Protein AF-A0A0G4I8R3-F1 (afdb_monomer)

Secondary structure (DSSP, 8-state):
---HHHHHHHHHHHHTTSS-HHHHHHHHHHHS-HHHHHHHHHH--SSHHHHHHHHHHHHHHHHHTTS------------------------PPP-------------------

Sequence (113 aa):
MESFGDAFLDLAEEIKDTSTPADLIHIFKKAIPDPICLEVNKKAPSTLEEAVEAACITAETLEGRGGNRKRHAQTGGSRPNGKHQGGSNSDGPVPMQLDAVCSLSSKERAELI

Structure (mmCIF, N/CA/C/O backbone):
data_AF-A0A0G4I8R3-F1
#
_entry.id   AF-A0A0G4I8R3-F1
#
loop_
_atom_site.group_PDB
_atom_site.id
_atom_site.type_symbol
_atom_site.label_atom_id
_atom_site.label_alt_id
_atom_site.label_comp_id
_atom_site.label_asym_id
_atom_site.label_entity_id
_atom_site.label_seq_id
_atom_site.pdbx_PDB_ins_code
_atom_site.Cartn_x
_atom_site.Cartn_y
_atom_site.Cartn_z
_atom_site.occupancy
_atom_site.B_iso_or_equiv
_atom_site.auth_seq_id
_atom_site.auth_comp_id
_atom_site.auth_asym_id
_atom_site.auth_atom_id
_atom_site.pdbx_PDB_model_num
ATOM 1 N N . MET A 1 1 ? 2.948 14.4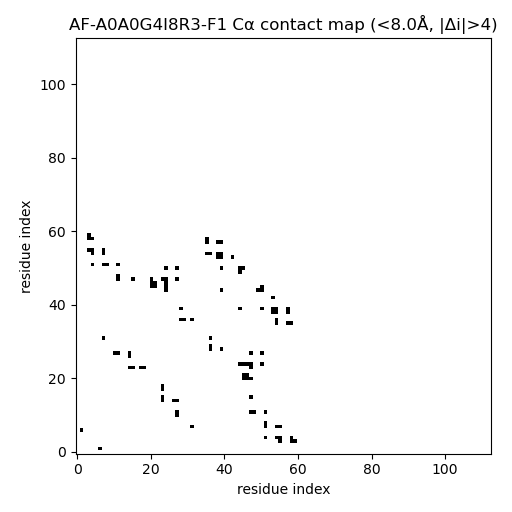38 -15.466 1.00 54.66 1 MET A N 1
ATOM 2 C CA . MET A 1 1 ? 2.972 12.967 -15.423 1.00 54.66 1 MET A CA 1
ATOM 3 C C . MET A 1 1 ? 2.308 12.631 -14.116 1.00 54.66 1 MET A C 1
ATOM 5 O O . MET A 1 1 ? 2.788 13.112 -13.101 1.00 54.66 1 MET A O 1
ATOM 9 N N . GLU A 1 2 ? 1.144 12.003 -14.182 1.00 57.19 2 GLU A N 1
ATOM 10 C CA . GLU A 1 2 ? 0.412 11.541 -13.001 1.00 57.19 2 GLU A CA 1
ATOM 11 C C . GLU A 1 2 ? 1.289 10.484 -12.328 1.00 57.19 2 GLU A C 1
ATOM 13 O O . GLU A 1 2 ? 1.806 9.597 -13.018 1.00 57.19 2 GLU A O 1
ATOM 18 N N . SER A 1 3 ? 1.595 10.665 -11.045 1.00 66.25 3 SER A N 1
ATOM 19 C CA . SER A 1 3 ? 2.437 9.709 -10.331 1.00 66.25 3 SER A CA 1
ATOM 20 C C . SER A 1 3 ? 1.588 8.501 -9.944 1.00 66.25 3 SER A C 1
ATOM 22 O O . SER A 1 3 ? 0.395 8.640 -9.679 1.00 66.25 3 SER A O 1
ATOM 24 N N . PHE A 1 4 ? 2.181 7.306 -9.866 1.00 69.19 4 PHE A N 1
ATOM 25 C CA . PHE A 1 4 ? 1.460 6.151 -9.314 1.00 69.19 4 PHE A CA 1
ATOM 26 C C . PHE A 1 4 ? 0.964 6.412 -7.881 1.00 69.19 4 PHE A C 1
ATOM 28 O O . PHE A 1 4 ? -0.017 5.805 -7.465 1.00 69.19 4 PHE A O 1
ATOM 35 N N . GLY A 1 5 ? 1.608 7.332 -7.154 1.00 74.25 5 GLY A N 1
ATOM 36 C CA . GLY A 1 5 ? 1.173 7.764 -5.830 1.00 74.25 5 GLY A CA 1
ATOM 37 C C . GLY A 1 5 ? -0.182 8.470 -5.827 1.00 74.25 5 GLY A C 1
ATOM 38 O O . GLY A 1 5 ? -0.995 8.179 -4.954 1.00 74.25 5 GLY A O 1
ATOM 39 N N . ASP A 1 6 ? -0.466 9.313 -6.823 1.00 83.62 6 ASP A N 1
ATOM 40 C CA . ASP A 1 6 ? -1.739 10.047 -6.900 1.00 83.62 6 ASP A CA 1
ATOM 41 C C . ASP A 1 6 ? -2.924 9.076 -7.035 1.00 83.62 6 ASP A C 1
ATOM 43 O O . ASP A 1 6 ? -3.905 9.179 -6.304 1.00 83.62 6 ASP A O 1
ATOM 47 N N . ALA A 1 7 ? -2.777 8.031 -7.855 1.00 87.56 7 ALA A N 1
ATOM 48 C CA . ALA A 1 7 ? -3.808 7.004 -8.015 1.00 87.56 7 ALA A CA 1
ATOM 49 C C . ALA A 1 7 ? -4.064 6.185 -6.732 1.00 87.56 7 ALA A C 1
ATOM 51 O O . ALA A 1 7 ? -5.183 5.724 -6.499 1.00 87.56 7 ALA A O 1
ATOM 52 N N . PHE A 1 8 ? -3.044 5.980 -5.889 1.00 90.56 8 PHE A N 1
ATOM 53 C CA . PHE A 1 8 ? -3.232 5.311 -4.597 1.00 90.56 8 PHE A CA 1
ATOM 54 C C . PHE A 1 8 ? -3.899 6.220 -3.566 1.00 90.56 8 PHE A C 1
ATOM 56 O O . PHE A 1 8 ? -4.674 5.722 -2.749 1.00 90.56 8 PHE A O 1
ATOM 63 N N . LEU A 1 9 ? -3.618 7.525 -3.608 1.00 91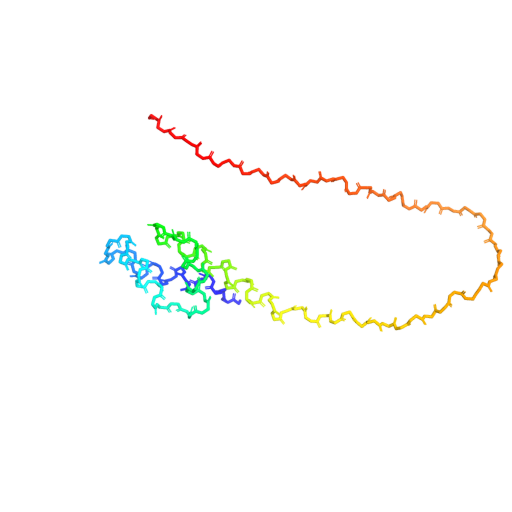.12 9 LEU A N 1
ATOM 64 C CA . LEU A 1 9 ? -4.267 8.519 -2.754 1.00 91.12 9 LEU A CA 1
ATOM 65 C C . LEU A 1 9 ? -5.749 8.664 -3.100 1.00 91.12 9 LEU A C 1
ATOM 67 O O . LEU A 1 9 ? -6.574 8.629 -2.190 1.00 91.12 9 LEU A O 1
ATOM 71 N N . ASP A 1 10 ? -6.090 8.717 -4.388 1.00 91.62 10 ASP A N 1
ATOM 72 C CA . ASP A 1 10 ? -7.482 8.764 -4.849 1.00 91.62 10 AS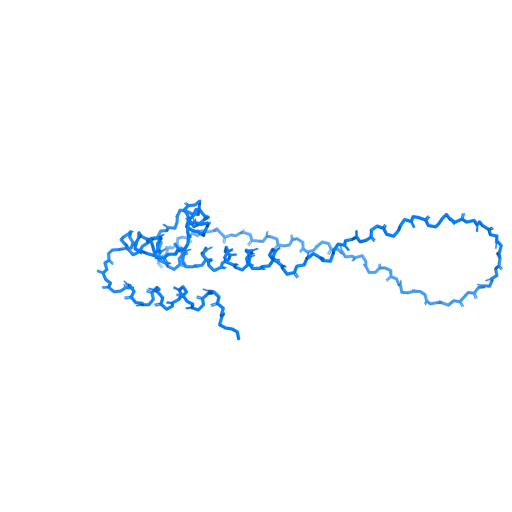P A CA 1
ATOM 73 C C . ASP A 1 10 ? -8.262 7.522 -4.395 1.00 91.62 10 ASP A C 1
ATOM 75 O O . ASP A 1 10 ? -9.356 7.627 -3.840 1.00 91.62 10 ASP A O 1
ATOM 79 N N . LEU A 1 11 ? -7.665 6.333 -4.547 1.00 90.81 11 LEU A N 1
ATOM 80 C CA . LEU A 1 11 ? -8.251 5.083 -4.061 1.00 90.81 11 LEU A CA 1
ATOM 81 C C . LEU A 1 11 ? -8.439 5.097 -2.538 1.00 90.81 11 LEU A C 1
ATOM 83 O O . LEU A 1 11 ? -9.461 4.634 -2.035 1.00 90.81 11 LEU A O 1
ATOM 87 N N . ALA A 1 12 ? -7.450 5.593 -1.793 1.00 91.12 12 ALA A N 1
ATOM 88 C CA . ALA A 1 12 ? -7.537 5.687 -0.343 1.00 91.12 12 ALA A CA 1
ATOM 89 C C . ALA A 1 12 ? -8.647 6.652 0.088 1.00 91.12 12 ALA A C 1
ATOM 91 O O . ALA A 1 12 ? -9.385 6.355 1.027 1.00 91.12 12 ALA A O 1
ATOM 92 N N . GLU A 1 13 ? -8.799 7.770 -0.620 1.00 91.81 13 GLU A N 1
ATOM 93 C CA . GLU A 1 13 ? -9.870 8.729 -0.395 1.00 91.81 13 GLU A CA 1
ATOM 94 C C . GLU A 1 13 ? -11.253 8.149 -0.714 1.00 91.81 13 GLU A C 1
ATOM 96 O O . GLU A 1 13 ? -12.190 8.384 0.048 1.00 91.81 13 GLU A O 1
ATOM 101 N N . GLU A 1 14 ? -11.381 7.349 -1.773 1.00 91.50 14 GLU A N 1
ATOM 102 C CA . GLU A 1 14 ? -12.639 6.688 -2.130 1.00 91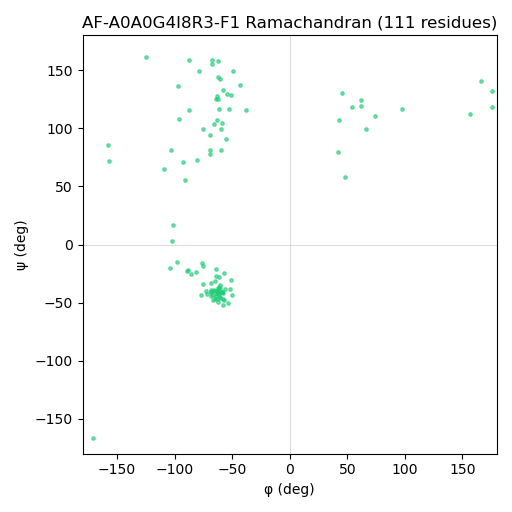.50 14 GLU A CA 1
ATOM 103 C C . GLU A 1 14 ? -13.110 5.723 -1.031 1.00 91.50 14 GLU A C 1
ATOM 105 O O . GLU A 1 14 ? -14.306 5.626 -0.748 1.00 91.50 14 GLU A O 1
ATOM 110 N N . ILE A 1 15 ? -12.174 5.025 -0.379 1.00 90.31 15 ILE A N 1
ATOM 111 C CA . ILE A 1 15 ? -12.515 3.978 0.589 1.00 90.31 15 ILE A CA 1
ATOM 112 C C . ILE A 1 15 ? -12.484 4.443 2.049 1.00 90.31 15 ILE A C 1
ATOM 114 O O . ILE A 1 15 ? -13.044 3.732 2.881 1.00 90.31 15 ILE A O 1
ATOM 118 N N . LYS A 1 16 ? -11.889 5.601 2.384 1.00 85.38 16 LYS A N 1
ATOM 119 C CA . LYS A 1 16 ? -11.575 6.031 3.771 1.00 85.38 16 LYS A CA 1
ATOM 120 C C . LYS A 1 16 ? -12.741 5.967 4.767 1.00 85.38 16 LYS A C 1
ATOM 122 O O . LYS A 1 16 ? -12.508 5.703 5.942 1.00 85.38 16 LYS A O 1
ATOM 127 N N . ASP A 1 17 ? -13.976 6.154 4.302 1.00 82.44 17 ASP A N 1
ATOM 128 C CA . ASP A 1 17 ? -15.177 6.231 5.148 1.00 82.44 17 ASP A CA 1
ATOM 129 C C . ASP A 1 17 ? -16.013 4.939 5.152 1.00 82.44 17 ASP A C 1
ATOM 131 O O . ASP A 1 17 ? -17.093 4.879 5.741 1.00 82.44 17 ASP A O 1
ATOM 135 N N . THR A 1 18 ? -15.546 3.892 4.467 1.00 76.44 18 THR A N 1
ATOM 136 C CA . THR A 1 18 ? -16.387 2.724 4.178 1.00 76.44 18 THR A CA 1
ATOM 137 C C . THR A 1 18 ? -16.401 1.675 5.287 1.00 76.44 18 THR A C 1
ATOM 139 O O . THR A 1 18 ? -17.378 0.928 5.365 1.00 76.44 18 THR A O 1
A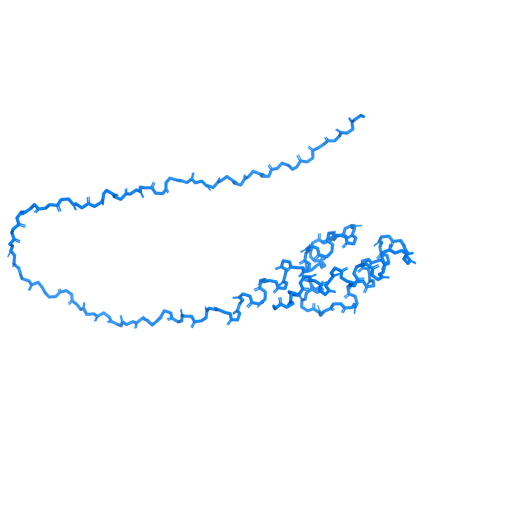TOM 142 N N . SER A 1 19 ? -15.362 1.575 6.134 1.00 83.38 19 SER A N 1
ATOM 143 C CA . SER A 1 19 ? -15.265 0.474 7.107 1.00 83.38 19 SER A CA 1
ATOM 144 C C . SER A 1 19 ? -14.144 0.612 8.160 1.00 83.38 19 SER A C 1
ATOM 146 O O . SER A 1 19 ? -13.558 1.675 8.355 1.00 83.38 19 SER A O 1
ATOM 148 N N . THR A 1 20 ? -13.850 -0.487 8.868 1.00 91.50 20 THR A N 1
ATOM 149 C CA . THR A 1 20 ? -12.761 -0.596 9.853 1.00 91.50 20 THR A CA 1
ATOM 150 C C . THR A 1 20 ? -11.370 -0.518 9.204 1.00 91.50 20 THR A C 1
ATOM 152 O O . THR A 1 20 ? -11.223 -0.916 8.049 1.00 91.50 20 THR A O 1
ATOM 155 N N . PRO A 1 21 ? -10.308 -0.112 9.932 1.00 90.31 21 PRO A N 1
ATOM 156 C CA . PRO A 1 21 ? -8.953 -0.023 9.373 1.00 90.31 21 PRO A CA 1
ATOM 157 C C . PRO A 1 21 ? -8.470 -1.304 8.676 1.00 90.31 21 PRO A C 1
ATOM 159 O O . PRO A 1 21 ? -7.845 -1.239 7.620 1.00 90.31 21 PRO A O 1
ATOM 162 N N . ALA A 1 22 ? -8.805 -2.478 9.221 1.00 91.94 22 ALA A N 1
ATOM 163 C CA . ALA A 1 22 ? -8.441 -3.764 8.628 1.00 91.94 22 ALA A CA 1
ATOM 164 C C . ALA A 1 22 ? -9.153 -4.018 7.289 1.00 91.94 22 ALA A C 1
ATOM 166 O O . ALA A 1 22 ? -8.536 -4.513 6.343 1.00 91.94 22 ALA A O 1
ATOM 167 N N . ASP A 1 23 ? -10.430 -3.649 7.197 1.00 93.12 23 ASP A N 1
ATOM 168 C CA . ASP A 1 23 ? -11.205 -3.765 5.963 1.00 93.12 23 ASP A CA 1
ATOM 169 C C . ASP A 1 23 ? -10.702 -2.782 4.906 1.00 93.12 23 ASP A C 1
ATOM 171 O O . ASP A 1 23 ? -10.548 -3.165 3.749 1.00 93.12 23 ASP A O 1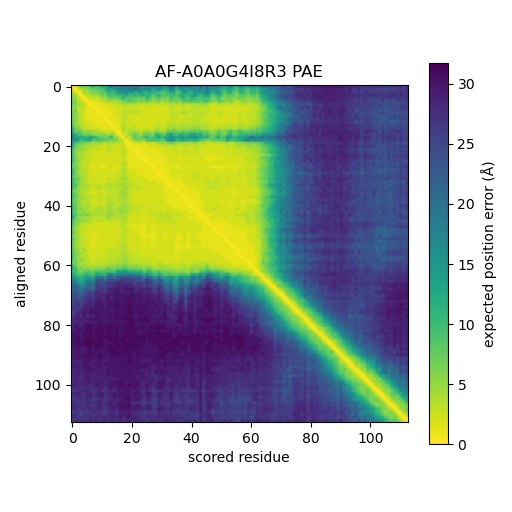
ATOM 175 N N . LEU A 1 24 ? -10.371 -1.547 5.302 1.00 94.00 24 LEU A N 1
ATOM 176 C CA . LEU A 1 24 ? -9.785 -0.544 4.409 1.00 94.00 24 LEU A CA 1
ATOM 177 C C . LEU A 1 24 ? -8.489 -1.059 3.777 1.00 94.00 24 LEU A C 1
ATOM 179 O O . LEU A 1 24 ? -8.328 -1.024 2.559 1.00 94.00 24 LEU A O 1
ATOM 183 N N . ILE A 1 25 ? -7.595 -1.623 4.592 1.00 93.81 25 ILE A N 1
ATOM 184 C CA . ILE A 1 25 ? -6.345 -2.231 4.123 1.00 93.81 25 ILE A CA 1
ATOM 185 C C . ILE A 1 25 ? -6.632 -3.423 3.206 1.00 93.81 25 ILE A C 1
ATOM 187 O O . ILE A 1 25 ? -5.957 -3.605 2.192 1.00 93.81 25 ILE A O 1
ATOM 191 N N . HIS A 1 26 ? -7.623 -4.252 3.540 1.00 93.69 26 HIS A N 1
ATOM 192 C CA . HIS A 1 26 ? -8.005 -5.390 2.711 1.00 93.69 26 HIS A CA 1
ATOM 193 C C . HIS A 1 26 ? -8.520 -4.952 1.333 1.00 93.69 26 HIS A C 1
ATOM 195 O O . HIS A 1 26 ? -8.080 -5.499 0.320 1.00 93.69 26 HIS A O 1
ATOM 201 N N . ILE A 1 27 ? -9.409 -3.957 1.289 1.00 94.12 27 ILE A N 1
ATOM 202 C CA . ILE A 1 27 ? -9.962 -3.389 0.055 1.00 94.12 27 ILE A CA 1
ATOM 203 C C . ILE A 1 27 ? -8.840 -2.767 -0.778 1.00 94.12 27 ILE A C 1
ATOM 205 O O . ILE A 1 27 ? -8.685 -3.125 -1.946 1.00 94.12 27 ILE A O 1
ATOM 209 N N . PHE A 1 28 ? -8.002 -1.930 -0.161 1.00 94.31 28 PHE A N 1
ATOM 210 C CA . PHE A 1 28 ? -6.851 -1.308 -0.812 1.00 94.31 28 PHE A CA 1
ATOM 211 C C . PHE A 1 28 ? -5.936 -2.353 -1.465 1.00 94.31 28 PHE A C 1
ATOM 213 O O . PHE A 1 28 ? -5.652 -2.291 -2.659 1.00 94.31 28 PHE A O 1
ATOM 220 N N . LYS A 1 29 ? -5.556 -3.395 -0.716 1.00 92.88 29 LYS A N 1
ATOM 221 C CA . LYS A 1 29 ? -4.703 -4.494 -1.201 1.00 92.88 29 LYS A CA 1
ATOM 222 C C . LYS A 1 29 ? -5.299 -5.284 -2.361 1.00 92.88 29 LYS A C 1
ATOM 224 O O . LYS A 1 29 ? -4.539 -5.876 -3.120 1.00 92.88 29 LYS A O 1
ATOM 229 N N . LYS A 1 30 ? -6.628 -5.342 -2.471 1.00 93.00 30 LYS A N 1
ATOM 230 C CA . LYS A 1 30 ? -7.317 -5.992 -3.594 1.00 93.00 30 LYS A CA 1
ATOM 231 C C . LYS A 1 30 ? -7.408 -5.109 -4.836 1.00 93.00 30 LYS A C 1
ATOM 233 O O . LYS A 1 30 ? -7.593 -5.649 -5.922 1.00 93.00 30 LYS A O 1
ATOM 238 N N . ALA A 1 31 ? -7.333 -3.793 -4.672 1.00 92.31 31 ALA A N 1
ATOM 239 C CA . ALA A 1 31 ? -7.438 -2.831 -5.762 1.00 92.31 31 ALA A CA 1
ATOM 240 C C . ALA A 1 31 ? -6.078 -2.509 -6.411 1.00 92.31 31 ALA A C 1
ATOM 242 O O . ALA A 1 31 ? -6.035 -2.120 -7.576 1.00 92.31 31 ALA A O 1
ATOM 243 N N . ILE A 1 32 ? -4.967 -2.710 -5.694 1.00 92.00 32 ILE A N 1
ATOM 244 C CA . ILE A 1 32 ? -3.611 -2.502 -6.225 1.00 92.00 32 ILE A CA 1
ATOM 245 C C . ILE A 1 32 ? -3.041 -3.751 -6.931 1.00 92.00 32 ILE A C 1
ATOM 247 O O . ILE A 1 32 ? -3.451 -4.874 -6.634 1.00 92.00 32 ILE A O 1
ATOM 251 N N . PRO A 1 33 ? -2.041 -3.595 -7.823 1.00 91.50 33 PRO A N 1
ATOM 252 C CA . PRO A 1 33 ? -1.369 -4.722 -8.473 1.00 91.50 33 PRO A CA 1
ATOM 253 C C . PRO A 1 33 ? -0.676 -5.686 -7.496 1.00 91.50 33 PRO A C 1
ATOM 255 O O . PRO A 1 33 ? -0.004 -5.255 -6.555 1.00 91.50 33 PRO A O 1
ATOM 258 N N . ASP A 1 34 ? -0.724 -6.990 -7.793 1.00 92.44 34 ASP A N 1
ATOM 259 C CA . ASP A 1 34 ? -0.134 -8.055 -6.961 1.00 92.44 34 ASP A CA 1
ATOM 260 C C . ASP A 1 34 ? 1.337 -7.825 -6.557 1.00 92.44 34 ASP A C 1
ATOM 262 O O . ASP A 1 34 ? 1.657 -8.024 -5.382 1.00 92.44 34 ASP A O 1
ATOM 266 N N . PRO A 1 35 ? 2.253 -7.377 -7.447 1.00 90.31 35 PRO A N 1
ATOM 267 C CA . PRO A 1 35 ? 3.644 -7.131 -7.059 1.00 90.31 35 PRO A CA 1
ATOM 268 C C . PRO A 1 35 ? 3.780 -6.075 -5.958 1.00 90.31 35 PRO A C 1
ATOM 270 O O . PRO A 1 35 ? 4.643 -6.197 -5.093 1.00 90.31 35 PRO A O 1
ATOM 273 N N . ILE A 1 36 ? 2.908 -5.066 -5.970 1.00 91.56 36 ILE A N 1
ATOM 274 C CA . ILE A 1 36 ? 2.875 -4.001 -4.966 1.00 91.56 36 ILE A CA 1
ATOM 275 C C . ILE A 1 36 ? 2.212 -4.530 -3.692 1.00 91.56 36 ILE A C 1
ATOM 277 O O . ILE A 1 36 ? 2.746 -4.358 -2.598 1.00 91.56 36 ILE A O 1
ATOM 281 N N . CYS A 1 37 ? 1.109 -5.272 -3.828 1.00 94.25 37 CYS A N 1
ATOM 282 C CA . CYS A 1 37 ? 0.416 -5.908 -2.709 1.00 94.25 37 CYS A CA 1
ATOM 283 C C . CYS A 1 37 ? 1.333 -6.834 -1.892 1.00 94.25 37 CYS A C 1
ATOM 285 O O . CYS A 1 37 ? 1.257 -6.859 -0.661 1.00 94.25 37 CYS A O 1
ATOM 287 N N . LEU A 1 38 ? 2.232 -7.578 -2.541 1.00 93.81 38 LEU A N 1
ATOM 288 C CA . LEU A 1 38 ? 3.207 -8.432 -1.857 1.00 93.81 38 LEU A CA 1
ATOM 289 C C . LEU A 1 38 ? 4.184 -7.635 -0.984 1.00 93.81 38 LEU A C 1
ATOM 291 O O . LEU A 1 38 ? 4.468 -8.053 0.139 1.00 93.81 38 LEU A O 1
ATOM 295 N N . GLU A 1 39 ? 4.685 -6.498 -1.463 1.00 92.00 39 GLU A N 1
ATOM 296 C CA . GLU A 1 39 ? 5.594 -5.651 -0.679 1.00 92.00 39 GLU A CA 1
ATOM 297 C C . GLU A 1 39 ? 4.859 -4.919 0.451 1.00 92.00 39 GLU A C 1
ATOM 299 O O . GLU A 1 39 ? 5.342 -4.904 1.585 1.00 92.00 39 GLU A O 1
ATOM 304 N N . VAL A 1 40 ? 3.645 -4.422 0.192 1.00 92.31 40 VAL A N 1
ATOM 305 C CA . VAL A 1 40 ? 2.770 -3.838 1.224 1.00 92.31 40 VAL A CA 1
ATOM 306 C C . VAL A 1 40 ? 2.472 -4.866 2.324 1.00 92.31 40 VAL A C 1
ATOM 308 O O . VAL A 1 40 ? 2.547 -4.549 3.507 1.00 92.31 40 VAL A O 1
ATOM 311 N N . ASN A 1 41 ? 2.225 -6.134 1.973 1.00 92.19 41 ASN A N 1
ATOM 312 C CA . ASN A 1 41 ? 2.020 -7.211 2.950 1.00 92.19 41 ASN A CA 1
ATOM 313 C C . ASN A 1 41 ? 3.215 -7.419 3.888 1.00 92.19 41 ASN A C 1
ATOM 315 O O . ASN A 1 41 ? 3.018 -7.638 5.081 1.00 92.19 41 ASN A O 1
ATOM 319 N N . LYS A 1 42 ? 4.448 -7.350 3.372 1.00 93.44 42 LYS A N 1
ATOM 320 C CA . LYS A 1 42 ? 5.663 -7.536 4.187 1.00 93.44 42 LYS A CA 1
ATOM 321 C C . LYS A 1 42 ? 5.833 -6.450 5.244 1.00 93.44 42 LYS A C 1
ATOM 323 O O . LYS A 1 42 ? 6.465 -6.702 6.265 1.00 93.44 42 LYS A O 1
ATOM 328 N N . LYS A 1 43 ? 5.294 -5.254 4.996 1.00 90.69 43 LYS A N 1
ATOM 329 C CA . LYS A 1 43 ? 5.311 -4.139 5.949 1.00 90.69 43 LYS A CA 1
ATOM 330 C C . LYS A 1 43 ? 4.293 -4.297 7.075 1.00 90.69 43 LYS A C 1
ATOM 332 O O . LYS A 1 43 ? 4.449 -3.627 8.085 1.00 90.69 43 LYS A O 1
ATOM 337 N N . ALA A 1 44 ? 3.320 -5.200 6.920 1.00 93.50 44 ALA A N 1
ATOM 338 C CA . ALA A 1 44 ? 2.246 -5.441 7.881 1.00 93.50 44 ALA A CA 1
ATOM 339 C C . ALA A 1 44 ? 1.576 -4.134 8.364 1.00 93.50 44 ALA A C 1
ATOM 341 O O . ALA A 1 44 ? 1.584 -3.861 9.565 1.00 93.50 44 ALA A O 1
ATOM 342 N N . PRO A 1 45 ? 1.024 -3.318 7.441 1.00 93.44 45 PRO A N 1
ATOM 343 C CA . PRO A 1 45 ? 0.424 -2.037 7.790 1.00 93.44 45 PRO A CA 1
ATOM 344 C C . PRO A 1 45 ? -0.770 -2.229 8.726 1.00 93.44 45 PRO A C 1
ATOM 346 O O . PRO A 1 45 ? -1.535 -3.191 8.604 1.00 93.44 45 PRO A O 1
ATOM 349 N N . SER A 1 46 ? -0.916 -1.288 9.649 1.00 93.94 46 SER A N 1
ATOM 350 C CA . SER A 1 46 ? -1.988 -1.211 10.639 1.00 93.94 46 SER A CA 1
ATOM 351 C C . SER A 1 46 ? -3.038 -0.156 10.289 1.00 93.94 46 SER A C 1
ATOM 353 O O . SER A 1 46 ? -4.181 -0.247 10.743 1.00 93.94 46 SER A O 1
ATOM 355 N N . THR A 1 47 ? -2.678 0.801 9.431 1.00 93.81 47 THR A N 1
ATOM 356 C CA . THR A 1 47 ? -3.571 1.838 8.908 1.00 93.81 47 THR A CA 1
ATOM 357 C C . THR A 1 47 ? -3.585 1.845 7.378 1.00 93.81 47 THR A C 1
ATOM 359 O O . THR A 1 47 ? -2.693 1.306 6.718 1.00 93.81 47 THR A O 1
ATOM 362 N N . LEU A 1 48 ? -4.623 2.457 6.798 1.00 93.31 48 LEU A N 1
ATOM 363 C CA . LEU A 1 48 ? -4.706 2.669 5.351 1.00 93.31 48 LEU A CA 1
ATOM 364 C C . LEU A 1 48 ? -3.560 3.564 4.854 1.00 93.31 48 LEU A C 1
ATOM 366 O O . LEU A 1 48 ? -2.973 3.278 3.818 1.00 93.31 48 LEU A O 1
ATOM 370 N N . GLU A 1 49 ? -3.205 4.594 5.620 1.00 93.00 49 GLU A N 1
ATOM 371 C CA . GLU A 1 49 ? -2.116 5.520 5.293 1.00 93.00 49 GLU A CA 1
ATOM 372 C C . GLU A 1 49 ? -0.763 4.800 5.181 1.00 93.00 49 GLU A C 1
ATOM 374 O O . GLU A 1 49 ? -0.072 4.953 4.177 1.00 93.00 49 GLU A O 1
ATOM 379 N N . GLU A 1 50 ? -0.433 3.918 6.133 1.00 94.44 50 GLU A N 1
ATOM 380 C CA . GLU A 1 50 ? 0.784 3.092 6.072 1.00 94.44 50 GLU A CA 1
ATOM 381 C C . GLU A 1 50 ? 0.797 2.170 4.841 1.00 94.44 50 GLU A C 1
ATOM 383 O O . GLU A 1 50 ? 1.844 1.933 4.231 1.00 94.44 50 GLU A O 1
ATOM 388 N N . ALA A 1 51 ? -0.367 1.632 4.460 1.00 94.56 51 ALA A N 1
ATOM 389 C CA . ALA A 1 51 ? -0.490 0.791 3.274 1.00 94.56 51 ALA A CA 1
ATOM 390 C C . ALA A 1 51 ? -0.273 1.592 1.978 1.00 94.56 51 ALA A C 1
ATOM 392 O O . ALA A 1 51 ? 0.386 1.093 1.062 1.00 94.56 51 ALA A O 1
ATOM 393 N N . VAL A 1 52 ? -0.787 2.824 1.918 1.00 93.88 52 VAL A N 1
ATOM 394 C CA . VAL A 1 52 ? -0.608 3.751 0.792 1.00 93.88 52 VAL A CA 1
ATOM 395 C C . VAL A 1 52 ? 0.849 4.180 0.676 1.00 93.88 52 VAL A C 1
ATOM 397 O O . VAL A 1 52 ? 1.424 4.067 -0.403 1.00 93.88 52 VAL A O 1
ATOM 400 N N . GLU A 1 53 ? 1.486 4.579 1.778 1.00 93.19 53 GLU A N 1
ATOM 401 C CA . GLU A 1 53 ? 2.901 4.962 1.788 1.00 93.19 53 GLU A CA 1
ATOM 402 C C . GLU A 1 53 ? 3.789 3.813 1.278 1.00 93.19 53 GLU A C 1
ATOM 404 O O . GLU A 1 53 ? 4.621 3.996 0.383 1.00 93.19 53 GLU A O 1
ATOM 409 N N . ALA A 1 54 ? 3.563 2.592 1.778 1.00 93.50 54 ALA A N 1
ATOM 410 C CA . ALA A 1 54 ? 4.285 1.409 1.319 1.00 93.50 54 ALA A CA 1
ATOM 411 C C . ALA A 1 54 ? 4.054 1.118 -0.176 1.00 93.50 54 ALA A C 1
ATOM 413 O O . ALA A 1 54 ? 4.987 0.694 -0.870 1.00 93.50 54 ALA A O 1
ATOM 414 N N . ALA A 1 55 ? 2.840 1.347 -0.684 1.00 92.88 55 ALA A N 1
ATOM 415 C CA . ALA A 1 55 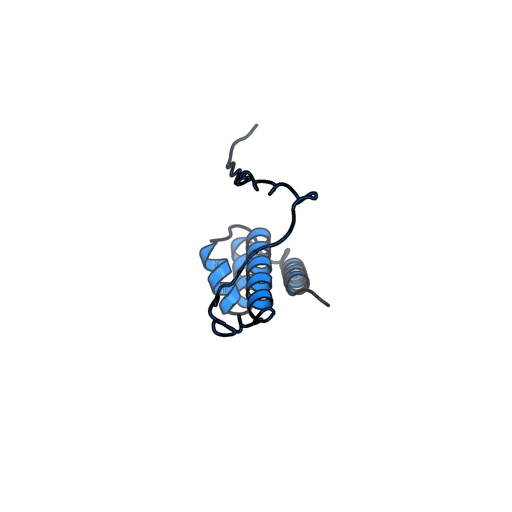? 2.517 1.181 -2.097 1.00 92.88 55 ALA A CA 1
ATOM 416 C C . ALA A 1 55 ? 3.221 2.228 -2.972 1.00 92.88 55 ALA A C 1
ATOM 418 O O . ALA A 1 55 ? 3.825 1.848 -3.976 1.00 92.88 55 ALA A O 1
ATOM 419 N N . CYS A 1 56 ? 3.227 3.502 -2.564 1.00 89.88 56 CYS A N 1
ATOM 420 C CA . CYS A 1 56 ? 3.924 4.590 -3.256 1.00 89.88 56 CYS A CA 1
ATOM 421 C C . CYS A 1 56 ? 5.424 4.300 -3.390 1.00 89.88 56 CYS A C 1
ATOM 423 O O . CYS A 1 56 ? 5.946 4.266 -4.502 1.00 89.88 56 CYS A O 1
ATOM 425 N N . ILE A 1 57 ? 6.100 3.972 -2.283 1.00 89.56 57 ILE A N 1
ATOM 426 C CA . ILE A 1 57 ? 7.537 3.639 -2.285 1.00 89.56 57 ILE A CA 1
ATOM 427 C C . ILE A 1 57 ? 7.818 2.434 -3.199 1.00 89.56 57 ILE A C 1
ATOM 429 O O . ILE A 1 57 ? 8.807 2.391 -3.940 1.00 89.56 57 ILE A O 1
ATOM 433 N N . THR A 1 58 ? 6.946 1.425 -3.167 1.00 91.19 58 THR A N 1
ATOM 434 C CA . THR A 1 58 ? 7.104 0.236 -4.012 1.00 91.19 58 THR A CA 1
ATOM 435 C C . THR A 1 58 ? 6.898 0.563 -5.493 1.00 91.19 58 THR A C 1
ATOM 437 O O . THR A 1 58 ? 7.647 0.076 -6.340 1.00 91.19 58 THR A O 1
ATOM 440 N N . ALA A 1 59 ? 5.920 1.402 -5.831 1.00 89.12 59 ALA A N 1
ATOM 441 C CA . ALA A 1 59 ? 5.695 1.834 -7.205 1.00 89.12 59 ALA A CA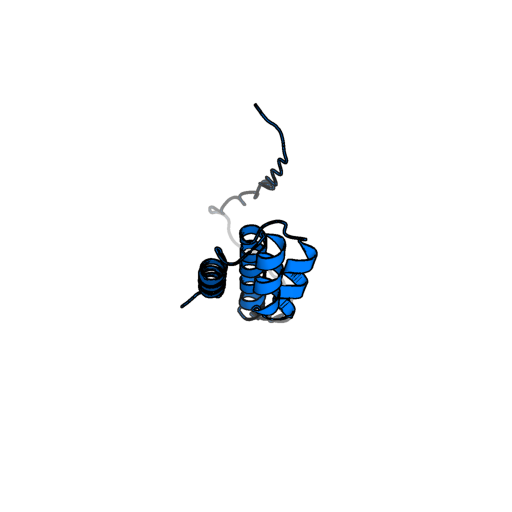 1
ATOM 442 C C . ALA A 1 59 ? 6.878 2.656 -7.732 1.00 89.12 59 ALA A C 1
ATOM 444 O O . ALA A 1 59 ? 7.422 2.314 -8.780 1.00 89.12 59 ALA A O 1
ATOM 445 N N . GLU A 1 60 ? 7.370 3.631 -6.963 1.00 85.06 60 GLU A N 1
ATOM 446 C CA . GLU A 1 60 ? 8.539 4.437 -7.334 1.00 85.06 60 GLU A CA 1
ATOM 447 C C . GLU A 1 60 ? 9.787 3.575 -7.569 1.00 85.06 60 GLU A C 1
ATOM 449 O O . GLU A 1 60 ? 10.526 3.767 -8.540 1.00 85.06 60 GLU A O 1
ATOM 454 N N . THR A 1 61 ? 10.022 2.573 -6.715 1.00 84.12 61 THR A N 1
ATOM 455 C CA . THR A 1 61 ? 11.154 1.649 -6.888 1.00 84.12 61 THR A CA 1
ATOM 456 C C . THR A 1 61 ? 10.997 0.743 -8.111 1.00 84.12 61 THR A C 1
ATOM 458 O O . THR A 1 61 ? 12.000 0.422 -8.758 1.00 84.12 61 THR A O 1
ATOM 461 N N . LEU A 1 62 ? 9.772 0.352 -8.477 1.00 79.94 62 LEU A N 1
ATOM 462 C CA . LEU A 1 62 ? 9.494 -0.406 -9.700 1.00 79.94 62 LEU A CA 1
ATOM 463 C C . LEU A 1 62 ? 9.650 0.454 -10.961 1.00 79.94 62 LEU A C 1
ATOM 465 O O . LEU A 1 62 ? 10.277 0.003 -11.925 1.00 79.94 62 LEU A O 1
ATOM 469 N N . GLU A 1 63 ? 9.159 1.692 -10.945 1.00 71.31 63 GLU A N 1
ATOM 470 C CA . GLU A 1 63 ? 9.313 2.654 -12.042 1.00 71.31 63 GLU A CA 1
ATOM 471 C C . GLU A 1 63 ? 10.787 3.029 -12.261 1.00 71.31 63 GLU A C 1
ATOM 473 O O . GLU A 1 63 ? 11.300 2.976 -13.387 1.00 71.31 63 GLU A O 1
ATOM 478 N N . GLY A 1 64 ? 11.526 3.286 -11.177 1.00 61.53 64 GLY A N 1
ATOM 479 C CA . GLY A 1 64 ? 12.961 3.582 -11.205 1.00 61.53 64 GLY A CA 1
ATOM 480 C C . GLY A 1 64 ? 13.824 2.424 -11.720 1.00 61.53 64 GLY A C 1
ATOM 481 O O . GLY A 1 64 ? 14.924 2.640 -12.238 1.00 61.53 64 GLY A O 1
ATOM 482 N N . ARG A 1 65 ? 13.319 1.185 -11.672 1.00 55.75 65 ARG A N 1
ATOM 483 C CA . ARG A 1 65 ? 14.014 -0.008 -12.185 1.00 55.75 65 ARG A CA 1
ATOM 484 C C . ARG A 1 65 ? 14.002 -0.100 -13.717 1.00 55.75 65 ARG A C 1
ATOM 486 O O . ARG A 1 65 ? 14.832 -0.807 -14.294 1.00 55.75 65 ARG A O 1
ATOM 493 N N . GLY A 1 66 ? 13.098 0.622 -14.385 1.00 52.88 66 GLY A N 1
ATOM 494 C CA . GLY A 1 66 ? 13.028 0.723 -15.847 1.00 52.88 66 GLY A CA 1
ATOM 495 C C . GLY A 1 66 ? 13.891 1.841 -16.446 1.00 52.88 66 GLY A C 1
ATOM 496 O O . GLY A 1 66 ? 14.284 1.752 -17.611 1.00 52.88 66 GLY A O 1
ATOM 497 N N . GLY A 1 67 ? 14.233 2.856 -15.647 1.00 56.16 67 GLY A N 1
ATOM 498 C CA . GLY A 1 67 ? 14.780 4.137 -16.103 1.00 56.16 67 GLY A CA 1
ATOM 499 C C . GLY A 1 67 ? 16.291 4.332 -15.967 1.00 56.16 67 GLY A C 1
ATOM 500 O O . GLY A 1 67 ? 16.743 5.464 -16.027 1.00 56.16 67 GLY A O 1
ATOM 501 N N . ASN A 1 68 ? 17.108 3.292 -15.780 1.00 57.06 68 ASN A N 1
ATOM 502 C CA . ASN A 1 68 ? 18.564 3.434 -15.920 1.00 57.06 68 ASN A CA 1
ATOM 503 C C . ASN A 1 68 ? 19.252 2.098 -16.223 1.00 57.06 68 ASN A C 1
ATOM 505 O O . ASN A 1 68 ? 19.995 1.543 -15.419 1.00 57.06 68 ASN A O 1
ATOM 509 N N . ARG A 1 69 ? 19.061 1.589 -17.444 1.00 55.22 69 ARG A N 1
ATOM 510 C CA . ARG A 1 69 ? 20.076 0.739 -18.084 1.00 55.22 69 ARG A CA 1
ATOM 511 C C . ARG A 1 69 ? 21.016 1.615 -18.904 1.00 55.22 69 ARG A C 1
ATOM 513 O O . ARG A 1 69 ? 21.255 1.334 -20.078 1.00 55.22 69 ARG A O 1
ATOM 520 N N . LYS A 1 70 ? 21.642 2.629 -18.292 1.00 56.00 70 LYS A N 1
ATOM 521 C CA . LYS A 1 70 ? 22.969 3.029 -18.762 1.00 56.00 70 LYS A CA 1
ATOM 522 C C . LYS A 1 70 ? 23.902 1.891 -18.378 1.00 56.00 70 LYS A C 1
ATOM 524 O O . LYS A 1 70 ? 24.553 1.890 -17.339 1.00 56.00 70 LYS A O 1
ATOM 529 N N . ARG A 1 71 ? 23.873 0.863 -19.232 1.00 54.03 71 ARG A N 1
ATOM 530 C CA . ARG A 1 71 ? 24.886 -0.173 -19.337 1.00 54.03 71 ARG A CA 1
ATOM 531 C C . ARG A 1 71 ? 26.211 0.542 -19.137 1.00 54.03 71 ARG A C 1
ATOM 533 O O . ARG A 1 71 ? 26.555 1.416 -19.933 1.00 54.03 71 ARG A O 1
ATOM 540 N N . HIS A 1 72 ? 26.916 0.201 -18.066 1.00 57.53 72 HIS A N 1
ATOM 541 C CA . HIS A 1 72 ? 28.355 0.359 -18.038 1.00 57.53 72 HIS A CA 1
ATOM 542 C C . HIS A 1 72 ? 28.856 -0.414 -19.257 1.00 57.53 72 HIS A C 1
ATOM 544 O O . HIS A 1 72 ? 29.046 -1.628 -19.207 1.00 57.53 72 HIS A O 1
ATOM 550 N N . ALA A 1 73 ? 28.965 0.278 -20.392 1.00 52.78 73 ALA A N 1
ATOM 551 C CA . ALA A 1 73 ? 29.817 -0.147 -21.470 1.00 52.78 73 ALA A CA 1
ATOM 552 C C . ALA A 1 73 ? 31.193 -0.185 -20.824 1.00 52.78 73 ALA A C 1
ATOM 554 O O . ALA A 1 73 ? 31.819 0.844 -20.575 1.00 52.78 73 ALA A O 1
ATOM 555 N N . GLN A 1 74 ? 31.595 -1.391 -20.444 1.00 58.72 74 GLN A N 1
ATOM 556 C CA . GLN A 1 74 ? 32.980 -1.736 -20.240 1.00 58.72 74 GLN A CA 1
ATOM 557 C C . GLN A 1 74 ? 33.656 -1.486 -21.589 1.00 58.72 74 GLN A C 1
ATOM 559 O O . GLN A 1 74 ? 33.793 -2.391 -22.409 1.00 58.72 74 GLN A O 1
ATOM 564 N N . THR A 1 75 ? 33.998 -0.229 -21.870 1.00 50.56 75 THR A N 1
ATOM 565 C CA . THR A 1 75 ? 34.946 0.082 -22.926 1.00 50.56 75 THR A CA 1
ATOM 566 C C . THR A 1 75 ? 36.255 -0.497 -22.431 1.00 50.56 75 THR A C 1
ATOM 568 O O . THR A 1 75 ? 36.852 -0.010 -21.469 1.00 50.56 75 THR A O 1
ATOM 571 N N . GLY A 1 76 ? 36.583 -1.640 -23.028 1.00 47.72 76 GLY A N 1
ATOM 572 C CA . GLY A 1 76 ? 37.741 -2.449 -22.722 1.00 47.72 76 GLY A CA 1
ATOM 573 C C . GLY A 1 76 ? 39.016 -1.621 -22.678 1.00 47.72 76 GLY A C 1
ATOM 574 O O . GLY A 1 76 ? 39.160 -0.597 -23.345 1.00 47.72 76 GLY A O 1
ATOM 575 N N . GLY A 1 77 ? 39.923 -2.092 -21.830 1.00 52.59 77 GLY A N 1
ATOM 576 C CA . GLY A 1 77 ? 41.143 -1.402 -21.476 1.00 52.59 77 GLY A CA 1
ATOM 577 C C . GLY A 1 77 ? 41.998 -1.016 -22.676 1.00 52.59 77 GLY A C 1
ATOM 578 O O . GLY A 1 77 ? 42.396 -1.855 -23.481 1.00 52.59 77 GLY A O 1
ATOM 579 N N . SER A 1 78 ? 42.385 0.252 -22.696 1.00 53.09 78 SER A N 1
ATOM 580 C CA . SER A 1 78 ? 43.591 0.687 -23.383 1.00 53.09 78 SER A CA 1
ATOM 581 C C . SER A 1 78 ? 44.706 0.758 -22.348 1.00 53.09 78 SER A C 1
ATOM 583 O O . SER A 1 78 ? 44.700 1.593 -21.447 1.00 53.09 78 SER A O 1
ATOM 585 N N . ARG A 1 79 ? 45.625 -0.207 -22.453 1.00 59.03 79 ARG A N 1
ATOM 586 C CA . ARG A 1 79 ? 46.863 -0.339 -21.672 1.00 59.03 79 ARG A CA 1
ATOM 587 C C . ARG A 1 79 ? 47.589 1.012 -21.528 1.00 59.03 79 ARG A C 1
ATOM 589 O O . ARG A 1 79 ? 47.765 1.686 -22.544 1.00 59.03 79 ARG A O 1
ATOM 596 N N . PRO A 1 80 ? 48.117 1.372 -20.344 1.00 52.53 80 PRO A N 1
ATOM 597 C CA . PRO A 1 80 ? 49.049 2.482 -20.234 1.00 52.53 80 PRO A CA 1
ATOM 598 C C . PRO A 1 80 ? 50.408 2.013 -20.763 1.00 52.53 80 PRO A C 1
ATOM 600 O O . PRO A 1 80 ? 51.152 1.315 -20.077 1.00 52.53 80 PRO A O 1
ATOM 603 N N . ASN A 1 81 ? 50.727 2.353 -22.011 1.00 48.88 81 ASN A N 1
ATOM 604 C CA . ASN A 1 81 ? 52.103 2.268 -22.482 1.00 48.88 81 ASN A CA 1
ATOM 605 C C . ASN A 1 81 ? 52.789 3.590 -22.139 1.00 48.88 81 ASN A C 1
ATOM 607 O O . ASN A 1 81 ? 52.378 4.649 -22.611 1.00 48.88 81 ASN A O 1
ATOM 611 N N . GLY A 1 82 ? 53.794 3.518 -21.270 1.00 52.50 82 GLY A N 1
ATOM 612 C CA . GLY A 1 82 ? 54.528 4.682 -20.801 1.00 52.50 82 GLY A CA 1
ATOM 613 C C . GLY A 1 82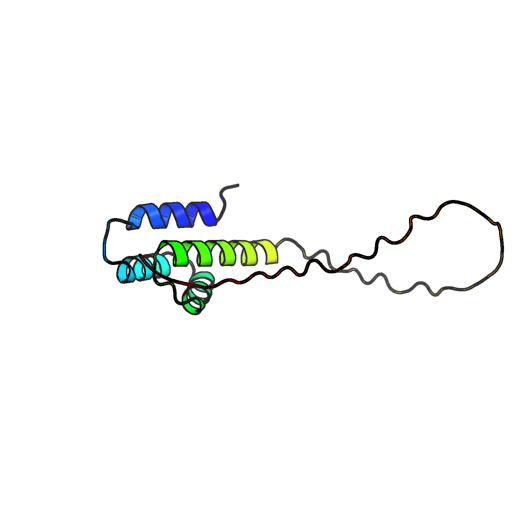 ? 55.269 5.420 -21.915 1.00 52.50 82 GLY A C 1
ATOM 614 O O . GLY A 1 82 ? 55.601 4.832 -22.947 1.00 52.50 82 GLY A O 1
ATOM 615 N N . LYS A 1 83 ? 55.556 6.702 -21.647 1.00 48.59 83 LYS A N 1
ATOM 616 C CA . LYS A 1 83 ? 56.877 7.352 -21.767 1.00 48.59 83 LYS A CA 1
ATOM 617 C C . LYS A 1 83 ? 56.783 8.861 -21.462 1.00 48.59 83 LYS A C 1
ATOM 619 O O . LYS A 1 83 ? 56.127 9.598 -22.175 1.00 48.59 83 LYS A O 1
ATOM 624 N N . HIS A 1 84 ? 57.510 9.239 -20.409 1.00 48.78 84 HIS A N 1
ATOM 625 C CA . HIS A 1 84 ? 58.328 10.447 -20.199 1.00 48.78 84 HIS A CA 1
ATOM 626 C C . HIS A 1 84 ? 57.717 11.868 -20.201 1.00 48.78 84 HIS A C 1
ATOM 628 O O . HIS A 1 84 ? 57.311 12.396 -21.223 1.00 48.78 84 HIS A O 1
ATOM 634 N N . GLN A 1 85 ? 57.900 12.491 -19.024 1.00 48.88 85 GLN A N 1
ATOM 635 C CA . GLN A 1 85 ? 58.436 13.836 -18.742 1.00 48.88 85 GLN A CA 1
ATOM 636 C C . GLN A 1 85 ? 57.715 15.088 -19.264 1.00 48.88 85 GLN A C 1
ATOM 638 O O . GLN A 1 85 ? 57.664 15.352 -20.458 1.00 48.88 85 GLN A O 1
ATOM 643 N N . GLY A 1 86 ? 57.383 15.974 -18.317 1.00 37.91 86 GLY A N 1
ATOM 644 C CA . GLY A 1 86 ? 57.365 17.415 -18.565 1.00 37.91 86 GLY A CA 1
ATOM 645 C C . GLY A 1 86 ? 56.466 18.210 -17.623 1.00 37.91 86 GLY A C 1
ATOM 646 O O . GLY A 1 86 ? 55.254 18.143 -17.748 1.00 37.91 86 GLY A O 1
ATOM 647 N N . GLY A 1 87 ? 57.078 19.036 -16.769 1.00 36.00 87 GLY A N 1
ATOM 648 C CA . GLY A 1 87 ? 56.522 20.351 -16.426 1.00 36.00 87 GLY A CA 1
ATOM 649 C C . GLY A 1 87 ? 55.722 20.463 -15.130 1.00 36.00 87 GLY A C 1
ATOM 650 O O . GLY A 1 87 ? 54.652 19.888 -14.979 1.00 36.00 87 GLY A O 1
ATOM 651 N N . SER A 1 88 ? 56.254 21.267 -14.214 1.00 46.62 88 SER A N 1
ATOM 652 C CA . SER A 1 88 ? 55.668 21.660 -12.935 1.00 46.62 88 SER A CA 1
ATOM 653 C C . SER A 1 88 ? 54.427 22.560 -13.051 1.00 46.62 88 SER A C 1
ATOM 655 O O . SER A 1 88 ? 54.309 23.345 -13.987 1.00 46.62 88 SER A O 1
ATOM 657 N N . ASN A 1 89 ? 53.646 22.546 -11.961 1.00 45.94 89 ASN A N 1
ATOM 658 C CA . ASN A 1 89 ? 52.761 23.598 -11.433 1.00 45.94 89 ASN A CA 1
ATOM 659 C C . ASN A 1 89 ? 51.440 23.867 -12.175 1.00 45.94 89 ASN A C 1
ATOM 661 O O . ASN A 1 89 ? 51.427 24.500 -13.225 1.00 45.94 89 ASN A O 1
ATOM 665 N N . SER A 1 90 ? 50.312 23.519 -11.544 1.00 43.28 90 SER A N 1
ATOM 666 C CA . SER A 1 90 ? 49.335 24.463 -10.955 1.00 43.28 90 SER A CA 1
ATOM 667 C C . SER A 1 90 ? 48.127 23.692 -10.410 1.00 43.28 90 SER A C 1
ATOM 669 O O . SER A 1 90 ? 47.589 22.837 -11.102 1.00 43.28 90 SER A O 1
ATOM 671 N N . ASP A 1 91 ? 47.730 24.021 -9.180 1.00 53.72 91 ASP A N 1
ATOM 672 C CA . ASP A 1 91 ? 46.342 24.053 -8.694 1.00 53.72 91 ASP A CA 1
ATOM 673 C C . ASP A 1 91 ? 45.413 22.893 -9.117 1.00 53.72 91 ASP A C 1
ATOM 675 O O . ASP A 1 91 ? 44.594 22.998 -10.029 1.00 53.72 91 ASP A O 1
ATOM 679 N N . GLY A 1 92 ? 45.547 21.753 -8.436 1.00 49.28 92 GLY A N 1
ATOM 680 C CA . GLY A 1 92 ? 44.574 20.663 -8.511 1.00 49.28 92 GLY A CA 1
ATOM 681 C C . GLY A 1 92 ? 43.600 20.750 -7.334 1.00 49.28 92 GLY A C 1
ATOM 682 O O . GLY A 1 92 ? 44.059 20.971 -6.210 1.00 49.28 92 GLY A O 1
ATOM 683 N N . PRO A 1 93 ? 42.283 20.559 -7.537 1.00 51.75 93 PRO A N 1
ATOM 684 C CA . PRO A 1 93 ? 41.327 20.606 -6.444 1.00 51.75 93 PRO A CA 1
ATOM 685 C C . PRO A 1 93 ? 41.657 19.492 -5.451 1.00 51.75 93 PRO A C 1
ATOM 687 O O . PRO A 1 93 ? 41.766 18.318 -5.815 1.00 51.75 93 PRO A O 1
ATOM 690 N N . VAL A 1 94 ? 41.838 19.882 -4.190 1.00 56.38 94 VAL A N 1
ATOM 691 C CA . VAL A 1 94 ? 41.956 18.963 -3.057 1.00 56.38 94 VAL A CA 1
ATOM 692 C C . VAL A 1 94 ? 40.763 18.002 -3.114 1.00 56.38 94 VAL A C 1
ATOM 694 O O . VAL A 1 94 ? 39.629 18.478 -3.228 1.00 56.38 94 VAL A O 1
ATOM 697 N N . PRO A 1 95 ? 40.957 16.672 -3.054 1.00 52.19 95 PRO A N 1
ATOM 698 C CA . PRO A 1 95 ? 39.833 15.761 -2.939 1.00 52.19 95 PRO A CA 1
ATOM 699 C C . PRO A 1 95 ? 39.148 16.055 -1.606 1.00 52.19 95 PRO A C 1
ATOM 701 O O . PRO A 1 95 ? 39.684 15.760 -0.540 1.00 52.19 95 PRO A O 1
ATOM 704 N N . MET A 1 96 ? 37.975 16.683 -1.673 1.00 51.50 96 MET A N 1
ATOM 705 C CA . MET A 1 96 ? 37.072 16.794 -0.540 1.00 51.50 96 MET A CA 1
ATOM 706 C C . MET A 1 96 ? 36.744 15.360 -0.130 1.00 51.50 96 MET A C 1
ATOM 708 O O . MET A 1 96 ? 36.052 14.642 -0.855 1.00 51.50 96 MET A O 1
ATOM 712 N N . GLN A 1 97 ? 37.340 14.900 0.970 1.00 55.34 97 GLN A N 1
ATOM 713 C CA . GLN A 1 97 ? 36.967 13.626 1.553 1.00 55.34 97 GLN A CA 1
ATOM 714 C C . GLN A 1 97 ? 35.495 13.751 1.936 1.00 55.34 97 GLN A C 1
ATOM 716 O O . GLN A 1 97 ? 35.113 14.627 2.708 1.00 55.34 97 GLN A O 1
ATOM 721 N N . LEU A 1 98 ? 34.662 12.928 1.302 1.00 50.38 98 LEU A N 1
ATOM 722 C CA . LEU A 1 98 ? 33.262 12.741 1.652 1.00 50.38 98 LEU A CA 1
ATOM 723 C C . LEU A 1 98 ? 33.241 12.023 3.003 1.00 50.38 98 LEU A C 1
ATOM 725 O O . LEU A 1 98 ? 33.106 10.801 3.075 1.00 50.38 98 LEU A O 1
ATOM 729 N N . ASP A 1 99 ? 33.477 12.791 4.064 1.00 48.44 99 ASP A N 1
ATOM 730 C CA . ASP A 1 99 ? 33.262 12.334 5.422 1.00 48.44 99 ASP A CA 1
ATOM 731 C C . ASP A 1 99 ? 31.802 11.916 5.564 1.00 48.44 99 ASP A C 1
ATOM 733 O O . ASP A 1 99 ? 30.864 12.567 5.095 1.00 48.44 99 ASP A O 1
ATOM 737 N N . ALA A 1 100 ? 31.651 10.744 6.163 1.00 55.09 100 ALA A N 1
ATOM 738 C CA . ALA A 1 100 ? 30.406 10.041 6.339 1.00 55.09 100 ALA A CA 1
ATOM 739 C C . ALA A 1 100 ? 29.340 10.930 6.992 1.00 55.09 100 ALA A C 1
ATOM 741 O O . ALA A 1 100 ? 29.419 11.257 8.171 1.00 55.09 100 ALA A O 1
ATOM 742 N N . VAL A 1 101 ? 28.265 11.199 6.259 1.00 48.03 101 VAL A N 1
ATOM 743 C CA . VAL A 1 101 ? 26.955 11.481 6.854 1.00 48.03 101 VAL A CA 1
ATOM 744 C C . VAL A 1 101 ? 26.039 10.307 6.565 1.00 48.03 101 VAL A C 1
ATOM 746 O O . VAL A 1 101 ? 25.038 10.392 5.864 1.00 48.03 101 VAL A O 1
ATOM 749 N N . CYS A 1 102 ? 26.414 9.168 7.142 1.00 51.22 102 CYS A N 1
ATOM 750 C CA . CYS A 1 102 ? 25.458 8.125 7.461 1.00 51.22 102 CYS A CA 1
ATOM 751 C C . CYS A 1 102 ? 24.773 8.529 8.776 1.00 51.22 102 CYS A C 1
ATOM 753 O O . CYS A 1 102 ? 25.064 7.977 9.832 1.00 51.22 102 CYS A O 1
ATOM 755 N N . SER A 1 103 ? 23.897 9.535 8.729 1.00 45.00 103 SER A N 1
ATOM 756 C CA . SER A 1 103 ? 22.974 9.808 9.835 1.00 45.00 103 SER A CA 1
ATOM 757 C C . SER A 1 103 ? 21.667 9.082 9.560 1.00 45.00 103 SER A C 1
ATOM 759 O O . SER A 1 103 ? 20.641 9.681 9.250 1.00 45.00 103 SER A O 1
ATOM 761 N N . LEU A 1 104 ? 21.726 7.755 9.670 1.00 51.56 104 LEU A N 1
ATOM 762 C CA . LEU A 1 104 ? 20.551 6.944 9.944 1.00 51.56 104 LEU A CA 1
ATOM 763 C C . LEU A 1 104 ? 20.144 7.250 11.393 1.00 51.56 104 LEU A C 1
ATOM 765 O O . LEU A 1 104 ? 20.695 6.669 12.323 1.00 51.56 104 LEU A O 1
ATOM 769 N N . SER A 1 105 ? 19.229 8.195 11.606 1.00 44.56 105 SER A N 1
ATOM 770 C CA . SER A 1 105 ? 18.633 8.396 12.929 1.00 44.56 105 SER A CA 1
ATOM 771 C C . SER A 1 105 ? 17.232 7.808 12.959 1.00 44.56 105 SER A C 1
ATOM 773 O O . SER A 1 105 ? 16.238 8.521 12.853 1.00 44.56 105 SER A O 1
ATOM 775 N N . SER A 1 106 ? 17.172 6.493 13.153 1.00 53.09 106 SER A N 1
ATOM 776 C CA . SER A 1 106 ? 16.007 5.840 13.742 1.00 53.09 106 SER A CA 1
ATOM 777 C C . SER A 1 106 ? 15.813 6.326 15.181 1.00 53.09 106 SER A C 1
ATOM 779 O O . SER A 1 106 ? 16.733 6.256 15.995 1.00 53.09 106 SER A O 1
ATOM 781 N N . LYS A 1 107 ? 14.603 6.781 15.501 1.00 48.34 107 LYS A N 1
ATOM 782 C CA . LYS A 1 107 ? 14.044 6.846 16.861 1.00 48.34 107 LYS A CA 1
ATOM 783 C C . LYS A 1 107 ? 12.528 6.894 16.677 1.00 48.34 107 LYS A C 1
ATOM 785 O O . LYS A 1 107 ? 11.987 7.914 16.282 1.00 48.34 107 LYS A O 1
ATOM 790 N N . GLU A 1 108 ? 11.852 5.758 16.553 1.00 44.66 108 GLU A N 1
ATOM 791 C CA . GLU A 1 108 ? 11.453 4.856 17.641 1.00 44.66 108 GLU A CA 1
ATOM 792 C C . GLU A 1 108 ? 10.909 5.600 18.877 1.00 44.66 108 GLU A C 1
ATOM 794 O O . GLU A 1 108 ? 11.674 6.211 19.614 1.00 44.66 108 GLU A O 1
ATOM 799 N N . ARG A 1 109 ? 9.576 5.495 19.030 1.00 45.53 109 ARG A N 1
ATOM 800 C CA . ARG A 1 109 ? 8.741 5.363 20.246 1.00 45.53 109 ARG A CA 1
ATOM 801 C C . ARG A 1 109 ? 9.036 6.272 21.452 1.00 45.53 109 ARG A C 1
ATOM 803 O O . ARG A 1 109 ? 10.119 6.225 22.017 1.00 45.53 109 ARG A O 1
ATOM 810 N N . ALA A 1 110 ? 7.989 6.914 21.981 1.00 46.22 110 ALA A N 1
ATOM 811 C CA . ALA A 1 110 ? 7.293 6.478 23.209 1.00 46.22 110 ALA A CA 1
ATOM 812 C C . ALA A 1 110 ? 6.355 7.574 23.763 1.00 46.22 110 ALA A C 1
ATOM 814 O O . ALA A 1 110 ? 6.724 8.740 23.766 1.00 46.22 110 ALA A O 1
ATOM 815 N N . GLU A 1 111 ? 5.186 7.122 24.241 1.00 45.91 111 GLU A N 1
ATOM 816 C CA . GLU A 1 111 ? 4.394 7.602 25.398 1.00 45.91 111 GLU A CA 1
ATOM 817 C C . GLU A 1 111 ? 3.980 9.089 25.496 1.00 45.91 111 GLU A C 1
ATOM 819 O O . GLU A 1 111 ? 4.793 10.001 25.479 1.00 45.91 111 GLU A O 1
ATOM 824 N N . LEU A 1 112 ? 2.670 9.383 25.502 1.00 43.69 112 LEU A N 1
ATOM 825 C CA . LEU A 1 112 ? 1.775 9.332 26.680 1.00 43.69 112 LEU A CA 1
ATOM 826 C C . LEU A 1 112 ? 2.171 10.393 27.719 1.00 43.69 112 LEU A C 1
ATOM 828 O O . LEU A 1 112 ? 3.106 10.138 28.467 1.00 43.69 112 LEU A O 1
ATOM 832 N N . ILE A 1 113 ? 1.473 11.543 27.752 1.00 51.19 113 ILE A N 1
ATOM 833 C CA . ILE A 1 113 ? 0.484 11.955 28.784 1.00 51.19 113 ILE A CA 1
ATOM 834 C C . ILE A 1 113 ? -0.460 12.996 28.165 1.00 51.19 113 ILE A C 1
ATOM 836 O O . ILE A 1 113 ? 0.056 13.916 27.492 1.00 51.19 113 ILE A O 1
#

Radius of gyration: 25.12 Å; Cα contacts (8 Å, |Δi|>4): 58; chains: 1; bounding box: 75×33×52 Å

Mean predicted aligned error: 17.48 Å

pLDDT: mean 71.75, std 20.14, range [36.0, 94.56]

Organism: NCBI:txid1169474

Nearest PDB structures (foldseek):
  6yj4-assembly1_V  TM=2.956E-01  e=7.162E+00  Yarrowia lipolytica

Solvent-accessible surface area (backbone atoms only — not comparable to full-atom values): 7560 Å² total; per-residue (Å²): 130,89,50,75,46,56,60,46,51,52,53,47,63,74,44,66,83,74,63,54,51,69,54,42,38,51,54,51,50,70,74,46,58,65,79,40,34,54,56,28,55,74,68,62,57,78,40,49,66,54,39,43,53,42,34,34,57,44,46,53,55,56,56,57,69,72,72,67,80,76,66,79,74,77,73,71,86,78,77,89,76,86,82,84,89,82,87,83,89,78,92,73,82,75,82,77,76,84,71,83,80,82,77,80,77,86,75,81,85,80,82,91,134

Foldseek 3Di:
DDAPLNVLVVLLVVCVPPDDQVVSLVSSLVVDDPQQSVQLVVVVDSGSVSSSVSSRVSSVVVVVVVPDPPPPPPPDDDDPDDDDDDDDDDDDDDPPPPPDPPPPDDDDDDDDD